Protein AF-A0A183V979-F1 (afdb_monomer)

pLDDT: mean 92.9, std 9.12, range [37.41, 98.44]

Organism: Toxocara canis (NCBI:txid6265)

Secondary structure (DSSP, 8-state):
-HHHHHTT-HHHHHHHHHTT--TT---TTS--TTTS--S-SHHHHHHHHT--SPPPPPP-SB-TTT-PBP-SSS--EE-TTT--EE-SGGG-EEEEEGGGTEEEEEEE-HHHHHHHHHTT--

Mean predicted aligned error: 3.47 Å

Solvent-accessible surface area (backbone atoms only — not comparable to full-atom values): 7262 Å² total; per-residue (Å²): 98,56,70,34,54,76,69,68,35,59,67,62,34,51,53,42,42,76,73,67,51,49,69,53,52,56,52,101,84,70,49,24,65,84,74,54,91,61,100,62,66,63,66,56,49,53,54,62,66,68,56,66,55,70,44,66,70,46,84,81,62,43,20,74,80,80,62,51,67,56,47,98,85,45,55,87,40,57,18,60,68,54,7,33,29,27,37,63,86,58,30,76,49,64,45,55,41,67,76,60,72,32,78,61,67,39,44,24,28,61,73,53,47,55,50,60,68,66,64,78,76,124

InterPro domains:
  IPR000306 FYVE zinc finger [PF01363] (60-116)
  IPR000306 FYVE zinc finger [SM00064] (52-118)
  IPR011011 Zinc finger, FYVE/PHD-type [SSF57903] (57-117)
  IPR013083 Zinc finger, RING/FYVE/PHD-type [G3DSA:3.30.40.10] (52-119)
  IPR017073 Hepatocyte growth factor-regulated tyrosine kinase substrate/VPS27 [PTHR46275] (52-114)
  IPR017455 Zinc finger, FYVE-related [PS50178] (57-117)

Sequence (122 aa):
LLLAYMHGNAELCKALLRCGVCLATTNNYGVSVFNYETPTKQLLFSLLDSLESEPKWAEGDVCSECGAKFTLTMRKHHCRHCGRLVCARCSEQTMPILKYDLQKAVRVCQICSDVLTMGHGR

Nearest PDB structures (foldseek):
  3zyq-assembly1_A  TM=9.845E-01  e=9.931E-08  Homo sapiens
  1vfy-assembly1_A  TM=9.666E-01  e=4.394E-06  Saccharomyces cerevisiae
  1dvp-assembly1_A-2  TM=5.947E-01  e=5.224E-08  Drosophila melanogaster
  1z2q-assembly1_A  TM=8.616E-01  e=8.353E-06  Leishmania major
  1joc-assembly1_B  TM=7.672E-01  e=1.805E-05  Homo sapiens

Radius of gyration: 13.93 Å; Cα contacts (8 Å, |Δi|>4): 189; chains: 1; bounding box: 29×38×34 Å

Foldseek 3Di:
DQVCVVVVNLVVLLVVVVVQDAQQDADPVLDGSVPDDDPDCVSVLVSLLSDQAFHAADDDQAASPPRHGADPPFDWDAARSRNGIHTCVQWVFWDADVSHVRHGTDTHGPSSVVSRVVPVPD

Structure (mmCIF, N/CA/C/O backbone):
data_AF-A0A183V979-F1
#
_entry.id   AF-A0A183V979-F1
#
loop_
_atom_site.group_PDB
_atom_site.id
_atom_site.type_symbol
_atom_site.label_atom_id
_atom_site.label_alt_id
_atom_site.label_comp_id
_atom_site.label_asym_id
_atom_site.label_entity_id
_atom_site.label_seq_id
_atom_site.pdbx_PDB_ins_code
_atom_site.Cartn_x
_atom_site.Cartn_y
_atom_site.Cartn_z
_atom_site.occupancy
_atom_site.B_iso_or_equiv
_atom_site.auth_seq_id
_atom_site.auth_comp_id
_atom_site.auth_asym_id
_atom_site.auth_atom_id
_atom_site.pdbx_PDB_model_num
ATOM 1 N N . LEU A 1 1 ? 0.522 -2.810 -14.049 1.00 93.50 1 LEU A N 1
ATOM 2 C CA . LEU A 1 1 ? 1.246 -1.927 -13.104 1.00 93.50 1 LEU A CA 1
ATOM 3 C C . LEU A 1 1 ? 2.643 -2.454 -12.799 1.00 93.50 1 LEU A C 1
ATOM 5 O O . LEU A 1 1 ? 3.590 -1.787 -13.181 1.00 93.50 1 LEU A O 1
ATOM 9 N N . LEU A 1 2 ? 2.781 -3.641 -12.189 1.00 95.44 2 LEU A N 1
ATOM 10 C CA . LEU A 1 2 ? 4.087 -4.193 -11.794 1.00 95.44 2 LEU A CA 1
ATOM 11 C C . LEU A 1 2 ? 5.123 -4.180 -12.932 1.00 95.44 2 LEU A C 1
ATOM 13 O O . LEU A 1 2 ? 6.202 -3.643 -12.743 1.00 95.44 2 LEU A O 1
ATOM 17 N N . LEU A 1 3 ? 4.773 -4.644 -14.138 1.00 95.38 3 LEU A N 1
ATOM 18 C CA . LEU A 1 3 ? 5.691 -4.608 -15.289 1.00 95.38 3 LEU A CA 1
ATOM 19 C C . LEU A 1 3 ? 6.191 -3.194 -15.625 1.00 95.38 3 LEU A C 1
ATOM 21 O O . LEU A 1 3 ? 7.377 -3.012 -15.873 1.00 95.38 3 LEU A O 1
ATOM 25 N N . ALA A 1 4 ? 5.315 -2.186 -15.602 1.00 96.31 4 ALA A N 1
ATOM 26 C CA . ALA A 1 4 ? 5.710 -0.798 -15.846 1.00 96.31 4 ALA A CA 1
ATOM 27 C C . ALA A 1 4 ? 6.656 -0.284 -14.748 1.00 96.31 4 ALA A C 1
ATOM 29 O O . ALA A 1 4 ? 7.640 0.387 -15.046 1.00 96.31 4 ALA A O 1
ATOM 30 N N . TYR A 1 5 ? 6.387 -0.659 -13.495 1.00 96.88 5 TYR A N 1
ATOM 31 C CA . TYR A 1 5 ? 7.214 -0.311 -12.342 1.00 96.88 5 TYR A CA 1
ATOM 32 C C . TYR A 1 5 ? 8.612 -0.937 -12.428 1.00 96.88 5 TYR A C 1
ATOM 34 O O . TYR A 1 5 ? 9.603 -0.246 -12.218 1.00 96.88 5 TYR A O 1
ATOM 42 N N . MET A 1 6 ? 8.700 -2.214 -12.817 1.00 95.12 6 MET A N 1
ATOM 43 C CA . MET A 1 6 ? 9.968 -2.935 -12.999 1.00 95.12 6 MET A CA 1
ATOM 44 C C . MET A 1 6 ? 10.883 -2.270 -14.036 1.00 95.12 6 MET A C 1
ATOM 46 O O . MET A 1 6 ? 12.099 -2.319 -13.899 1.00 95.12 6 MET A O 1
ATOM 50 N N . HIS A 1 7 ? 10.299 -1.625 -15.049 1.00 95.38 7 HIS A N 1
ATOM 51 C CA . HIS A 1 7 ? 11.033 -0.895 -16.087 1.00 95.38 7 HIS A CA 1
ATOM 52 C C . HIS A 1 7 ? 11.243 0.589 -15.747 1.00 95.38 7 HIS A C 1
ATOM 54 O O . HIS A 1 7 ? 11.661 1.360 -16.607 1.00 95.38 7 HIS A O 1
ATOM 60 N N . GLY A 1 8 ? 10.905 1.028 -14.529 1.00 94.88 8 GLY A N 1
ATOM 61 C CA . GLY A 1 8 ? 11.032 2.428 -14.121 1.00 94.88 8 GLY A CA 1
ATOM 62 C C . GLY A 1 8 ? 10.103 3.391 -14.871 1.00 94.88 8 GLY A C 1
ATOM 63 O O . GLY A 1 8 ? 10.306 4.603 -14.824 1.00 94.88 8 GLY A O 1
ATOM 64 N N . ASN A 1 9 ? 9.083 2.887 -15.573 1.00 95.88 9 ASN A N 1
ATOM 65 C CA . ASN A 1 9 ? 8.208 3.702 -16.409 1.00 95.88 9 ASN A CA 1
ATOM 66 C C . ASN A 1 9 ? 7.138 4.398 -15.553 1.00 95.88 9 ASN A C 1
ATOM 68 O O . ASN A 1 9 ? 6.009 3.916 -15.405 1.00 95.88 9 ASN A O 1
ATOM 72 N N . ALA A 1 10 ? 7.522 5.530 -14.961 1.00 95.38 10 ALA A N 1
ATOM 73 C CA . ALA A 1 10 ? 6.680 6.307 -14.058 1.00 95.38 10 ALA A CA 1
ATOM 74 C C . ALA A 1 10 ? 5.389 6.796 -14.723 1.00 95.38 10 ALA A C 1
ATOM 76 O O . ALA A 1 10 ? 4.322 6.713 -14.118 1.00 95.38 10 ALA A O 1
ATOM 77 N N . GLU A 1 11 ? 5.468 7.255 -15.970 1.00 96.00 11 GLU A N 1
ATOM 78 C CA . GLU A 1 11 ? 4.314 7.804 -16.684 1.00 96.00 11 GLU A CA 1
ATOM 79 C C . GLU A 1 11 ? 3.274 6.729 -16.993 1.00 96.00 11 GLU A C 1
ATOM 81 O O . GLU A 1 11 ? 2.086 6.928 -16.734 1.00 96.00 11 GLU A O 1
ATOM 86 N N . LEU A 1 12 ? 3.709 5.540 -17.424 1.00 96.75 12 LEU A N 1
ATOM 87 C CA . LEU A 1 12 ? 2.799 4.411 -17.600 1.00 96.75 12 LEU A CA 1
ATOM 88 C C . LEU A 1 12 ? 2.208 3.950 -16.263 1.00 96.75 12 LEU A C 1
ATOM 90 O O . LEU A 1 12 ? 1.023 3.631 -16.198 1.00 96.75 12 LEU A O 1
ATOM 94 N N . CYS A 1 13 ? 2.996 3.939 -15.183 1.00 96.56 13 CYS A N 1
ATOM 95 C CA . CYS A 1 13 ? 2.469 3.628 -13.855 1.00 96.56 13 CYS A CA 1
ATOM 96 C C . CYS A 1 13 ? 1.354 4.604 -13.460 1.00 96.56 13 CYS A C 1
ATOM 98 O O . CYS A 1 13 ? 0.254 4.157 -13.148 1.00 96.56 13 CYS A O 1
ATOM 100 N N . LYS A 1 14 ? 1.596 5.918 -13.540 1.00 94.38 14 LYS A N 1
ATOM 101 C CA . LYS A 1 14 ? 0.601 6.957 -13.226 1.00 94.38 14 LYS A CA 1
ATOM 102 C C . LYS A 1 14 ? -0.645 6.849 -14.105 1.00 94.38 14 LYS A C 1
ATOM 104 O O . LYS A 1 14 ? -1.756 6.939 -13.590 1.00 94.38 14 LYS A O 1
ATOM 109 N N . ALA A 1 15 ? -0.481 6.615 -15.408 1.00 94.94 15 ALA A N 1
ATOM 110 C CA . ALA A 1 15 ? -1.604 6.422 -16.324 1.00 94.94 15 ALA A CA 1
ATOM 111 C C . ALA A 1 15 ? -2.488 5.239 -15.895 1.00 94.94 15 ALA A C 1
ATOM 113 O O . ALA A 1 15 ? -3.705 5.373 -15.818 1.00 94.94 15 ALA A O 1
ATOM 114 N N . LEU A 1 16 ? -1.880 4.109 -15.520 1.00 94.00 16 LEU A N 1
ATOM 115 C CA . LEU A 1 16 ? -2.613 2.949 -15.009 1.00 94.00 16 LEU A CA 1
ATOM 116 C C . LEU A 1 16 ? -3.353 3.257 -13.698 1.00 94.00 16 LEU A C 1
ATOM 118 O O . LEU A 1 16 ? -4.490 2.818 -13.531 1.00 94.00 16 LEU A O 1
ATOM 122 N N . LEU A 1 17 ? -2.741 4.018 -12.784 1.00 91.31 17 LEU A N 1
ATOM 123 C CA . LEU A 1 17 ? -3.392 4.432 -11.535 1.00 91.31 17 LEU A CA 1
ATOM 124 C C . LEU A 1 17 ? -4.618 5.316 -11.800 1.00 91.31 17 LEU A C 1
ATOM 126 O O . LEU A 1 17 ? -5.666 5.091 -11.200 1.00 91.31 17 LEU A O 1
ATOM 130 N N . ARG A 1 18 ? -4.529 6.251 -12.756 1.00 89.81 18 ARG A N 1
ATOM 131 C CA . ARG A 1 18 ? -5.667 7.083 -13.196 1.00 89.81 18 ARG A CA 1
ATOM 132 C C . ARG A 1 18 ? -6.798 6.261 -13.818 1.00 89.81 18 ARG A C 1
ATOM 134 O O . ARG A 1 18 ? -7.958 6.628 -13.688 1.00 89.81 18 ARG A O 1
ATOM 141 N N . CYS A 1 19 ? -6.485 5.119 -14.431 1.00 90.38 19 CYS A N 1
ATOM 142 C CA . CYS A 1 19 ? -7.482 4.151 -14.901 1.00 90.38 19 CYS A CA 1
ATOM 143 C C . CYS A 1 19 ? -8.076 3.276 -13.776 1.00 90.38 19 CYS A C 1
ATOM 145 O O . CYS A 1 19 ? -8.831 2.346 -14.058 1.00 90.38 19 CYS A O 1
ATOM 147 N N . GLY A 1 20 ? -7.738 3.534 -12.509 1.00 85.94 20 GLY A N 1
ATOM 148 C CA . GLY A 1 20 ? -8.273 2.817 -11.351 1.00 85.94 20 GLY A CA 1
ATOM 149 C C . GLY A 1 20 ? -7.528 1.528 -10.995 1.00 85.94 20 GLY A C 1
ATOM 150 O O . GLY A 1 20 ? -8.039 0.731 -10.203 1.00 85.94 20 GLY A O 1
ATOM 151 N N . VAL A 1 21 ? -6.332 1.296 -11.551 1.00 88.94 21 VAL A N 1
ATOM 152 C CA . VAL A 1 21 ? -5.478 0.183 -11.113 1.00 88.94 21 VAL A CA 1
ATOM 153 C C . VAL A 1 21 ? -4.987 0.456 -9.693 1.00 88.94 21 VAL A C 1
ATOM 155 O O . VAL A 1 21 ? -4.415 1.503 -9.410 1.00 88.94 21 VAL A O 1
ATOM 158 N N . CYS A 1 22 ? -5.176 -0.506 -8.792 1.00 85.50 22 CYS A N 1
ATOM 159 C CA . CYS A 1 22 ? -4.743 -0.365 -7.406 1.00 85.50 22 CYS A CA 1
ATOM 160 C C . CYS A 1 22 ? -3.239 -0.653 -7.261 1.00 85.50 22 CYS A C 1
ATOM 162 O O . CYS A 1 22 ? -2.751 -1.676 -7.754 1.00 85.50 22 CYS A O 1
ATOM 164 N N . LEU A 1 23 ? -2.512 0.200 -6.524 1.00 90.00 23 LEU A N 1
ATOM 165 C CA . LEU A 1 23 ? -1.102 -0.028 -6.170 1.00 90.00 23 LEU A CA 1
ATOM 166 C C . LEU A 1 23 ? -0.894 -1.340 -5.404 1.00 90.00 23 LEU A C 1
ATOM 168 O O . LEU A 1 23 ? 0.151 -1.969 -5.536 1.00 90.00 23 LEU A O 1
ATOM 172 N N . ALA A 1 24 ? -1.885 -1.757 -4.615 1.00 85.69 24 ALA A N 1
ATOM 173 C CA . ALA A 1 24 ? -1.831 -2.967 -3.803 1.00 85.69 24 ALA A CA 1
ATOM 174 C C . ALA A 1 24 ? -1.979 -4.273 -4.609 1.00 85.69 24 ALA A C 1
ATOM 176 O O . ALA A 1 24 ? -1.942 -5.350 -4.020 1.00 85.69 24 ALA A O 1
ATOM 177 N N . THR A 1 25 ? -2.152 -4.200 -5.934 1.00 87.88 25 THR A N 1
ATOM 178 C CA . THR A 1 25 ? -2.316 -5.387 -6.784 1.00 87.88 25 THR A CA 1
ATOM 179 C C . THR A 1 25 ? -1.043 -6.232 -6.791 1.00 87.88 25 THR A C 1
ATOM 181 O O . THR A 1 25 ? 0.048 -5.731 -7.080 1.00 87.88 25 THR A O 1
ATOM 184 N N . THR A 1 26 ? -1.196 -7.528 -6.531 1.00 91.38 26 THR A N 1
ATOM 185 C CA . THR A 1 26 ? -0.134 -8.533 -6.626 1.00 91.38 26 THR A CA 1
ATOM 186 C C . THR A 1 26 ? -0.298 -9.391 -7.878 1.00 91.38 26 THR A C 1
ATOM 188 O O . THR A 1 26 ? -1.394 -9.532 -8.421 1.00 91.38 26 THR A O 1
ATOM 191 N N . ASN A 1 27 ? 0.800 -9.973 -8.356 1.00 91.62 27 ASN A N 1
ATOM 192 C CA . ASN A 1 27 ? 0.743 -11.075 -9.317 1.00 91.62 27 ASN A CA 1
ATOM 193 C C . ASN A 1 27 ? 0.473 -12.421 -8.605 1.00 91.62 27 ASN A C 1
ATOM 195 O O . ASN A 1 27 ? 0.381 -12.485 -7.378 1.00 91.62 27 ASN A O 1
ATOM 199 N N . ASN A 1 28 ? 0.423 -13.514 -9.372 1.00 90.56 28 ASN A N 1
ATOM 200 C CA . ASN A 1 28 ? 0.190 -14.872 -8.853 1.00 90.56 28 ASN A CA 1
ATOM 201 C C . ASN A 1 28 ? 1.291 -15.389 -7.905 1.00 90.56 28 ASN A C 1
ATOM 203 O O . ASN A 1 28 ? 1.109 -16.417 -7.263 1.00 90.56 28 ASN A O 1
ATOM 207 N N . TYR A 1 29 ? 2.418 -14.683 -7.808 1.00 90.94 29 TYR A N 1
ATOM 208 C CA . TYR A 1 29 ? 3.532 -14.992 -6.912 1.00 90.94 29 TYR A CA 1
ATOM 209 C C . TYR A 1 29 ? 3.551 -14.089 -5.668 1.00 90.94 29 TYR A C 1
ATOM 211 O O . TYR A 1 29 ? 4.502 -14.133 -4.895 1.00 90.94 29 TYR A O 1
ATOM 219 N N . GLY A 1 30 ? 2.539 -13.233 -5.475 1.00 89.44 30 GLY A N 1
ATOM 220 C CA . GLY A 1 30 ? 2.482 -12.300 -4.346 1.00 89.44 30 GLY A CA 1
ATOM 221 C C . GLY A 1 30 ? 3.396 -11.076 -4.486 1.00 89.44 30 GLY A C 1
ATOM 222 O O . GLY A 1 30 ? 3.598 -10.344 -3.516 1.00 89.44 30 GLY A O 1
ATOM 223 N N . VAL A 1 31 ? 3.943 -10.818 -5.677 1.00 93.19 31 VAL A N 1
ATOM 224 C CA . VAL A 1 31 ? 4.808 -9.659 -5.938 1.00 93.19 31 VAL A CA 1
ATOM 225 C C . VAL A 1 31 ? 3.958 -8.456 -6.338 1.00 93.19 31 VAL A C 1
ATOM 227 O O . VAL A 1 31 ? 3.080 -8.556 -7.195 1.00 93.19 31 VAL A O 1
ATOM 230 N N . SER A 1 32 ? 4.241 -7.310 -5.731 1.00 94.38 32 SER A N 1
ATOM 231 C CA . SER A 1 32 ? 3.646 -5.999 -5.988 1.00 94.38 32 SER A CA 1
ATOM 232 C C . SER A 1 32 ? 4.742 -4.938 -6.079 1.00 94.38 32 SER A C 1
ATOM 234 O O . SER A 1 32 ? 5.916 -5.197 -5.832 1.00 94.38 32 SER A O 1
ATOM 236 N N . VAL A 1 33 ? 4.356 -3.698 -6.369 1.00 95.69 33 VAL A N 1
ATOM 237 C CA . VAL A 1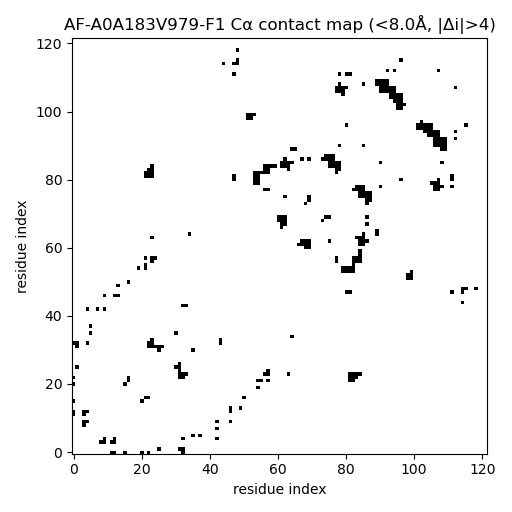 33 ? 5.292 -2.561 -6.372 1.00 95.69 33 VAL A CA 1
ATOM 238 C C . VAL A 1 33 ? 5.866 -2.229 -4.984 1.00 95.69 33 VAL A C 1
ATOM 240 O O . VAL A 1 33 ? 6.797 -1.438 -4.892 1.00 95.69 33 VAL A O 1
ATOM 243 N N . PHE A 1 34 ? 5.331 -2.819 -3.906 1.00 95.62 34 PHE A N 1
ATOM 244 C CA . PHE A 1 34 ? 5.802 -2.593 -2.534 1.00 95.62 34 PHE A CA 1
ATOM 245 C C . PHE A 1 34 ? 6.927 -3.537 -2.098 1.00 95.62 34 PHE A C 1
ATOM 247 O O . PHE A 1 34 ? 7.719 -3.156 -1.241 1.00 95.62 34 PHE A O 1
ATOM 254 N N . ASN A 1 35 ? 6.981 -4.753 -2.650 1.00 93.75 35 ASN A N 1
ATOM 255 C CA . ASN A 1 35 ? 7.973 -5.776 -2.293 1.00 93.75 35 ASN A CA 1
ATOM 256 C C . ASN A 1 35 ? 8.884 -6.173 -3.464 1.00 93.75 35 ASN A C 1
ATOM 258 O O . ASN A 1 35 ? 9.761 -7.011 -3.284 1.00 93.75 35 ASN A O 1
ATOM 262 N N . TYR A 1 36 ? 8.691 -5.589 -4.648 1.00 94.75 36 TYR A N 1
ATOM 263 C CA . TYR A 1 36 ? 9.634 -5.738 -5.747 1.00 94.75 36 TYR A CA 1
ATOM 264 C C . TYR A 1 36 ? 10.939 -5.001 -5.430 1.00 94.75 36 TYR A C 1
ATOM 266 O O . TYR A 1 36 ? 10.921 -3.814 -5.093 1.00 94.75 36 TYR A O 1
ATOM 274 N N . GLU A 1 37 ? 12.064 -5.703 -5.550 1.00 93.12 37 GLU A N 1
ATOM 275 C CA . GLU A 1 37 ? 13.387 -5.152 -5.272 1.00 93.12 37 GLU A CA 1
ATOM 276 C C . GLU A 1 37 ? 13.768 -4.090 -6.306 1.00 93.12 37 GLU A C 1
ATOM 278 O O . GLU A 1 37 ? 13.821 -4.337 -7.512 1.00 93.12 37 GLU A O 1
ATOM 283 N N . THR A 1 38 ? 14.056 -2.885 -5.821 1.00 91.06 38 THR A N 1
ATOM 284 C CA . THR A 1 38 ? 14.571 -1.775 -6.625 1.00 91.06 38 THR A CA 1
ATOM 285 C C . THR A 1 38 ? 15.766 -1.134 -5.923 1.00 91.06 38 THR A C 1
ATOM 287 O O . THR A 1 38 ? 15.818 -1.140 -4.691 1.00 91.06 38 THR A O 1
ATOM 290 N N . PRO A 1 39 ? 16.707 -0.512 -6.663 1.00 91.31 39 PRO A N 1
ATOM 291 C CA . PRO A 1 39 ? 17.839 0.191 -6.052 1.00 91.31 39 PRO A CA 1
ATOM 292 C C . PRO A 1 39 ? 17.413 1.309 -5.089 1.00 91.31 39 PRO A C 1
ATOM 294 O O . PRO A 1 39 ? 18.116 1.609 -4.129 1.00 91.31 39 PRO A O 1
ATOM 297 N N . THR A 1 40 ? 16.259 1.941 -5.343 1.00 92.12 40 THR A N 1
ATOM 298 C CA . THR A 1 40 ? 15.682 2.988 -4.488 1.00 92.12 40 THR A CA 1
ATOM 299 C C . THR A 1 40 ? 14.154 2.882 -4.431 1.00 92.12 40 THR A C 1
ATOM 301 O O . THR A 1 40 ? 13.525 2.340 -5.342 1.00 92.12 40 THR A O 1
ATOM 304 N N . LYS A 1 41 ? 13.533 3.459 -3.390 1.00 90.69 41 LYS A N 1
ATOM 305 C CA . LYS A 1 41 ? 12.063 3.577 -3.252 1.00 90.69 41 LYS A CA 1
ATOM 306 C C . LYS A 1 41 ? 11.477 4.845 -3.898 1.00 90.69 41 LYS A C 1
ATOM 308 O O . LYS A 1 41 ? 10.297 5.133 -3.711 1.00 90.69 41 LYS A O 1
ATOM 313 N N . GLN A 1 42 ? 12.271 5.606 -4.657 1.00 93.00 42 GLN A N 1
ATOM 314 C CA . GLN A 1 42 ? 11.862 6.915 -5.190 1.00 93.00 42 GLN A CA 1
ATOM 315 C C . GLN A 1 42 ? 10.629 6.822 -6.096 1.00 93.00 42 GLN A C 1
ATOM 317 O O . GLN A 1 42 ? 9.702 7.617 -5.952 1.00 93.00 42 GLN A O 1
ATOM 322 N N . LEU A 1 43 ? 10.582 5.823 -6.986 1.00 95.19 43 LEU A N 1
ATOM 323 C CA . LEU A 1 43 ? 9.431 5.630 -7.865 1.00 95.19 43 LEU A CA 1
ATOM 324 C C . LEU A 1 43 ? 8.170 5.283 -7.067 1.00 95.19 43 LEU A C 1
ATOM 326 O O . LEU A 1 43 ? 7.130 5.894 -7.286 1.00 95.19 43 LEU A O 1
ATOM 330 N N . LEU A 1 44 ? 8.257 4.356 -6.106 1.00 95.69 44 LEU A N 1
ATOM 331 C CA . LEU A 1 44 ? 7.122 4.008 -5.246 1.00 95.69 44 LEU A CA 1
ATOM 332 C C . LEU A 1 44 ? 6.578 5.237 -4.512 1.00 95.69 44 LEU A C 1
ATOM 334 O O . LEU A 1 44 ? 5.368 5.447 -4.482 1.00 95.69 44 LEU A O 1
ATOM 338 N N . PHE A 1 45 ? 7.465 6.061 -3.954 1.00 94.88 45 PHE A N 1
ATOM 339 C CA . PHE A 1 45 ? 7.071 7.257 -3.211 1.00 94.88 45 PHE A CA 1
ATOM 340 C C . PHE A 1 45 ? 6.414 8.281 -4.139 1.00 94.88 45 PHE A C 1
ATOM 342 O O . PHE A 1 45 ? 5.359 8.808 -3.802 1.00 94.88 45 PHE A O 1
ATOM 349 N N . SER A 1 46 ? 6.962 8.484 -5.342 1.00 94.38 46 SER A N 1
ATOM 350 C CA . SER A 1 46 ? 6.346 9.341 -6.362 1.00 94.38 46 SER A CA 1
ATOM 351 C C . SER A 1 46 ? 4.950 8.857 -6.769 1.00 94.38 46 SER A C 1
ATOM 353 O O . SER A 1 46 ? 4.044 9.672 -6.929 1.00 94.38 46 SER A O 1
ATOM 355 N N . LEU A 1 47 ? 4.744 7.543 -6.902 1.00 95.12 47 LEU A N 1
ATOM 356 C CA . LEU A 1 47 ? 3.432 6.985 -7.237 1.00 95.12 47 LEU A CA 1
ATOM 357 C C . LEU A 1 47 ? 2.419 7.171 -6.101 1.00 95.12 47 LEU A C 1
ATOM 359 O O . LEU A 1 47 ? 1.288 7.575 -6.359 1.00 95.12 47 LEU A O 1
ATOM 363 N N . LEU A 1 48 ? 2.824 6.923 -4.855 1.00 94.88 48 LEU A N 1
ATOM 364 C CA . LEU A 1 48 ? 1.999 7.138 -3.661 1.00 94.88 48 LEU A CA 1
ATOM 365 C C . LEU A 1 48 ? 1.607 8.615 -3.484 1.00 94.88 48 LEU A C 1
ATOM 367 O O . LEU A 1 48 ? 0.467 8.932 -3.121 1.00 94.88 48 LEU A O 1
ATOM 371 N N . ASP A 1 49 ? 2.533 9.524 -3.767 1.00 92.94 49 ASP A N 1
ATOM 372 C CA . ASP A 1 49 ? 2.277 10.961 -3.736 1.00 92.94 49 ASP A CA 1
ATOM 373 C C . ASP A 1 49 ? 1.300 11.389 -4.844 1.00 92.94 49 ASP A C 1
ATOM 375 O O . ASP A 1 49 ? 0.377 12.157 -4.586 1.00 92.94 49 ASP A O 1
ATOM 379 N N . SER A 1 50 ? 1.393 10.775 -6.029 1.00 91.69 50 SER A N 1
ATOM 380 C CA . SER A 1 50 ? 0.499 11.049 -7.166 1.00 91.69 50 SER A CA 1
ATOM 381 C C . SER A 1 50 ? -0.933 10.515 -7.032 1.00 91.69 50 SER A C 1
ATOM 383 O O . SER A 1 50 ? -1.749 10.740 -7.920 1.00 91.69 50 SER A O 1
ATOM 385 N N . LEU A 1 51 ? -1.258 9.781 -5.963 1.00 92.25 51 LEU A N 1
ATOM 386 C CA . LEU A 1 51 ? -2.632 9.343 -5.725 1.00 92.25 51 LEU A CA 1
ATOM 387 C C . LEU A 1 51 ? -3.519 10.529 -5.334 1.00 92.25 51 LEU A C 1
ATOM 389 O O . LEU A 1 51 ? -3.209 11.236 -4.374 1.00 92.25 51 LEU A O 1
ATOM 393 N N . GLU A 1 52 ? -4.633 10.701 -6.040 1.00 90.06 52 GLU A N 1
ATOM 394 C CA . GLU A 1 52 ? -5.556 11.839 -5.885 1.00 90.06 52 GLU A CA 1
ATOM 395 C C . GLU A 1 52 ? -6.853 11.472 -5.142 1.00 90.06 52 GLU A C 1
ATOM 397 O O . GLU A 1 52 ? -7.585 12.351 -4.706 1.00 90.06 52 GLU A O 1
ATOM 402 N N . SER A 1 53 ? -7.152 10.182 -4.974 1.00 91.94 53 SER A N 1
ATOM 403 C CA . SER A 1 53 ? -8.362 9.702 -4.293 1.00 91.94 53 SER A CA 1
ATOM 404 C C . SER A 1 53 ? -8.108 8.396 -3.544 1.00 91.94 53 SER A C 1
ATOM 406 O O . SER A 1 53 ? -7.106 7.714 -3.789 1.00 91.94 53 SER A O 1
ATOM 408 N N . GLU A 1 54 ? -9.013 8.047 -2.623 1.00 92.12 54 GLU A N 1
ATOM 409 C CA . GLU A 1 54 ? -8.922 6.788 -1.884 1.00 92.12 54 GLU A CA 1
ATOM 410 C C . GLU A 1 54 ? -8.955 5.592 -2.858 1.00 92.12 54 GLU A C 1
ATOM 412 O O . GLU A 1 54 ? -9.915 5.429 -3.619 1.00 92.12 54 GLU A O 1
ATOM 417 N N . PRO A 1 55 ? -7.913 4.741 -2.868 1.00 90.88 55 PRO A N 1
ATOM 418 C CA . PRO A 1 55 ? -7.859 3.604 -3.770 1.00 90.88 55 PRO A CA 1
ATOM 419 C C . PRO A 1 55 ? -8.791 2.486 -3.304 1.00 90.88 55 PRO A C 1
ATOM 421 O O . PRO A 1 55 ? -9.096 2.339 -2.119 1.00 90.88 55 PRO A O 1
ATOM 424 N N . LYS A 1 56 ? -9.160 1.606 -4.240 1.00 90.69 56 LYS A N 1
ATOM 425 C CA . LYS A 1 56 ? -9.864 0.364 -3.904 1.00 90.69 56 LYS A CA 1
ATOM 426 C C . LYS A 1 56 ? -9.058 -0.457 -2.901 1.00 90.69 56 LYS A C 1
ATOM 428 O O . LYS A 1 56 ? -7.856 -0.671 -3.076 1.00 90.69 56 LYS A O 1
ATOM 433 N N . TRP A 1 57 ? -9.746 -0.946 -1.880 1.00 93.75 57 TRP A N 1
ATOM 434 C CA . TRP A 1 57 ? -9.162 -1.810 -0.869 1.00 93.75 57 TRP A CA 1
ATOM 435 C C . TRP A 1 57 ? -8.835 -3.183 -1.454 1.00 93.75 57 TRP A C 1
ATOM 437 O O . TRP A 1 57 ? -9.627 -3.773 -2.188 1.00 93.75 57 TRP A O 1
ATOM 447 N N . ALA A 1 58 ? -7.635 -3.667 -1.150 1.00 92.50 58 ALA A N 1
ATOM 448 C CA . ALA A 1 58 ? -7.203 -4.994 -1.543 1.00 92.50 58 ALA A CA 1
ATOM 449 C C . ALA A 1 58 ? -7.869 -6.058 -0.669 1.00 92.50 58 ALA A C 1
ATOM 451 O O . ALA A 1 58 ? -7.968 -5.910 0.549 1.00 92.50 58 ALA A O 1
ATOM 452 N N . GLU A 1 59 ? -8.247 -7.168 -1.287 1.00 91.81 59 GLU A N 1
ATOM 453 C CA . GLU A 1 59 ? -8.726 -8.356 -0.591 1.0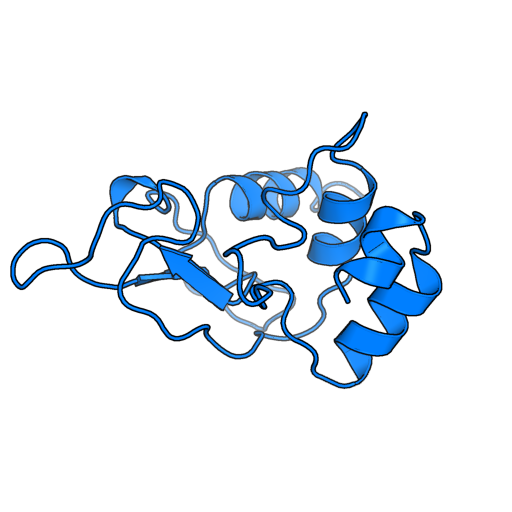0 91.81 59 GLU A CA 1
ATOM 454 C C . GLU A 1 59 ? -7.615 -9.407 -0.491 1.00 91.81 59 GLU A C 1
ATOM 456 O O . GLU A 1 59 ? -6.652 -9.399 -1.257 1.00 91.81 59 GLU A O 1
ATOM 461 N N . GLY A 1 60 ? -7.739 -10.314 0.475 1.00 92.94 60 GLY A N 1
ATOM 462 C CA . GLY A 1 60 ? -6.755 -11.370 0.712 1.00 92.94 60 GLY A CA 1
ATOM 463 C C . GLY A 1 60 ? -6.866 -11.980 2.104 1.00 92.94 60 GLY A C 1
ATOM 464 O O . GLY A 1 60 ? -7.718 -11.589 2.905 1.00 92.94 60 GLY A O 1
ATOM 465 N N . ASP A 1 61 ? -6.011 -12.950 2.408 1.00 95.50 61 ASP A N 1
ATOM 466 C CA . ASP A 1 61 ? -5.947 -13.644 3.699 1.00 95.50 61 ASP A CA 1
ATOM 467 C C . ASP A 1 61 ? -4.602 -13.462 4.419 1.00 95.50 61 ASP A C 1
ATOM 469 O O . ASP A 1 61 ? -4.441 -13.951 5.536 1.00 95.50 61 ASP A O 1
ATOM 473 N N . VAL A 1 62 ? -3.682 -12.684 3.842 1.00 95.56 62 VAL A N 1
ATOM 474 C CA . VAL A 1 62 ? -2.366 -12.359 4.406 1.00 95.56 62 VAL A CA 1
ATOM 475 C C . VAL A 1 62 ? -2.107 -10.854 4.424 1.00 95.56 62 VAL A C 1
ATOM 477 O O . VAL A 1 62 ? -2.583 -10.109 3.566 1.00 95.56 62 VAL A O 1
ATOM 480 N N . CYS A 1 63 ? -1.333 -10.393 5.404 1.00 96.81 63 CYS A N 1
ATOM 481 C CA . CYS A 1 63 ? -0.848 -9.019 5.468 1.00 96.81 63 CYS A CA 1
ATOM 482 C C . CYS A 1 63 ? 0.087 -8.728 4.284 1.00 96.81 63 CYS A C 1
ATOM 484 O O . CYS A 1 63 ? 1.115 -9.382 4.134 1.00 96.81 63 CYS A O 1
ATOM 486 N N . SER A 1 64 ? -0.214 -7.697 3.494 1.00 95.69 64 SER A N 1
ATOM 487 C CA . SER A 1 64 ? 0.573 -7.277 2.326 1.00 95.69 64 SER A CA 1
ATOM 488 C C . SER A 1 64 ? 1.962 -6.712 2.660 1.00 95.69 64 SER A C 1
ATOM 490 O O . SER A 1 64 ? 2.703 -6.372 1.743 1.00 95.69 64 SER A O 1
ATOM 492 N N . GLU A 1 65 ? 2.295 -6.535 3.941 1.00 95.38 65 GLU A N 1
ATOM 493 C CA . GLU A 1 65 ? 3.613 -6.066 4.391 1.00 95.38 65 GLU A CA 1
ATOM 494 C C . GLU A 1 65 ? 4.445 -7.216 4.968 1.00 95.38 65 GLU A C 1
ATOM 496 O O . GLU A 1 65 ? 5.544 -7.474 4.497 1.00 95.38 65 GLU A O 1
ATOM 501 N N . CYS A 1 66 ? 3.923 -7.935 5.968 1.00 96.06 66 CYS A N 1
ATOM 502 C CA . CYS A 1 66 ? 4.685 -8.972 6.672 1.00 96.06 66 CYS A CA 1
ATOM 503 C C . CYS A 1 66 ? 4.347 -10.413 6.262 1.00 96.06 66 CYS A C 1
ATOM 505 O O . CYS A 1 66 ? 4.916 -11.346 6.820 1.00 96.06 66 CYS A O 1
ATOM 507 N N . GLY A 1 67 ? 3.380 -10.623 5.365 1.00 95.00 67 GLY A N 1
ATOM 508 C CA . GLY A 1 67 ? 2.949 -11.955 4.924 1.00 95.00 67 GLY A CA 1
ATOM 509 C C . GLY A 1 67 ? 2.189 -12.779 5.971 1.00 95.00 67 GLY A C 1
ATOM 510 O O . GLY A 1 67 ? 1.767 -13.894 5.679 1.00 95.00 67 GLY A O 1
ATOM 511 N N . ALA A 1 68 ? 1.979 -12.257 7.186 1.00 96.81 68 ALA A N 1
ATOM 512 C CA . ALA A 1 68 ? 1.267 -12.978 8.239 1.00 96.81 68 ALA A CA 1
ATOM 513 C C . ALA A 1 68 ? -0.189 -13.258 7.837 1.00 96.81 68 ALA A C 1
ATOM 515 O O . ALA A 1 68 ? -0.907 -12.344 7.422 1.00 96.81 68 ALA A O 1
ATOM 516 N N . LYS A 1 69 ? -0.630 -14.509 8.004 1.00 97.69 69 LYS A N 1
ATOM 517 C CA . LYS A 1 69 ? -2.010 -14.921 7.738 1.00 97.69 69 LYS A CA 1
ATOM 518 C C . LYS A 1 69 ? -2.961 -14.330 8.776 1.00 97.69 69 LYS A C 1
ATOM 520 O O . LYS A 1 69 ? -2.726 -14.443 9.979 1.00 97.69 69 LYS A O 1
ATOM 525 N N . PHE A 1 70 ? -4.046 -13.726 8.309 1.00 98.19 70 PHE A N 1
ATOM 526 C CA . PHE A 1 70 ? -5.117 -13.251 9.173 1.00 98.19 70 PHE A CA 1
ATOM 527 C C . PHE A 1 70 ? -5.880 -14.426 9.784 1.00 98.19 70 PHE A C 1
ATOM 529 O O . PHE A 1 70 ? -6.073 -15.473 9.166 1.00 98.19 70 PHE A O 1
ATOM 536 N N . THR A 1 71 ? -6.338 -14.233 11.014 1.00 97.00 71 THR A N 1
ATOM 537 C CA . THR A 1 71 ? -7.061 -15.234 11.802 1.00 97.00 71 THR A CA 1
ATOM 538 C C . THR A 1 71 ? -8.222 -14.559 12.531 1.00 97.00 71 THR A C 1
ATOM 540 O O . THR A 1 71 ? -8.409 -13.347 12.437 1.00 97.00 71 THR A O 1
ATOM 543 N N . LEU A 1 72 ? -9.009 -15.317 13.299 1.00 95.38 7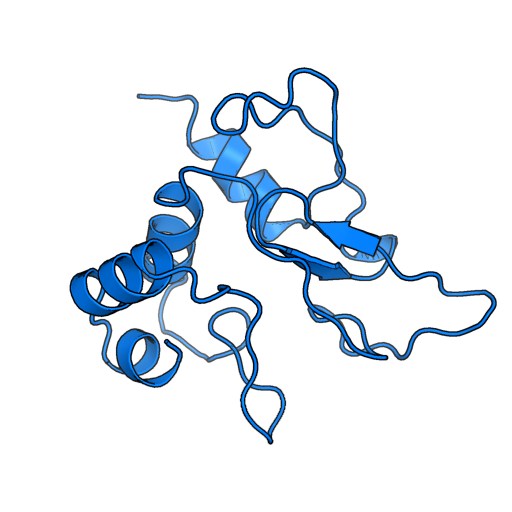2 LEU A N 1
ATOM 544 C CA . LEU A 1 72 ? -10.087 -14.743 14.115 1.00 95.38 72 LEU A CA 1
ATOM 545 C C . LEU A 1 72 ? -9.575 -13.707 15.134 1.00 95.38 72 LEU A C 1
ATOM 547 O O . LEU A 1 72 ? -10.288 -12.759 15.465 1.00 95.38 72 LEU A O 1
ATOM 551 N N . THR A 1 73 ? -8.335 -13.864 15.607 1.00 95.50 73 THR A N 1
ATOM 552 C CA . THR A 1 73 ? -7.686 -12.944 16.553 1.00 95.50 73 THR A CA 1
ATOM 553 C C . THR A 1 73 ? -6.798 -11.911 15.856 1.00 95.50 73 THR A C 1
ATOM 555 O O . THR A 1 73 ? -6.677 -10.790 16.347 1.00 95.50 73 THR A O 1
ATOM 558 N N . MET A 1 74 ? -6.226 -12.231 14.690 1.00 96.62 74 MET A N 1
ATOM 559 C CA . MET A 1 74 ? -5.478 -11.285 13.859 1.00 96.62 74 MET A CA 1
ATOM 560 C C . MET A 1 74 ? -6.382 -10.694 12.775 1.00 96.62 74 MET A C 1
ATOM 562 O O . MET A 1 74 ? -6.505 -11.240 11.679 1.00 96.62 74 MET A O 1
ATOM 566 N N . ARG A 1 75 ? -7.011 -9.559 13.091 1.00 96.69 75 ARG A N 1
ATOM 567 C CA . ARG A 1 75 ? -7.979 -8.896 12.210 1.00 96.69 75 ARG A CA 1
ATOM 568 C C . ARG A 1 75 ? -7.323 -8.209 11.008 1.00 96.69 75 ARG A C 1
ATOM 570 O O . ARG A 1 75 ? -6.194 -7.723 11.070 1.00 96.69 75 ARG A O 1
ATOM 577 N N . LYS A 1 76 ? -8.101 -8.143 9.930 1.00 98.19 76 LYS A N 1
ATOM 578 C CA . LYS A 1 76 ? -7.814 -7.409 8.696 1.00 98.19 76 LYS A CA 1
ATOM 579 C C . LYS A 1 76 ? -7.953 -5.902 8.908 1.00 98.19 76 LYS A C 1
ATOM 581 O O . LYS A 1 76 ? -8.928 -5.447 9.508 1.00 98.19 76 LYS A O 1
ATOM 586 N N . HIS A 1 77 ? -7.022 -5.128 8.361 1.00 98.06 77 HIS A N 1
ATOM 587 C CA . HIS A 1 77 ? -7.122 -3.675 8.270 1.00 98.06 77 HIS A CA 1
ATOM 588 C C . HIS A 1 77 ? -6.675 -3.190 6.895 1.00 98.06 77 HIS A C 1
ATOM 590 O O . HIS A 1 77 ?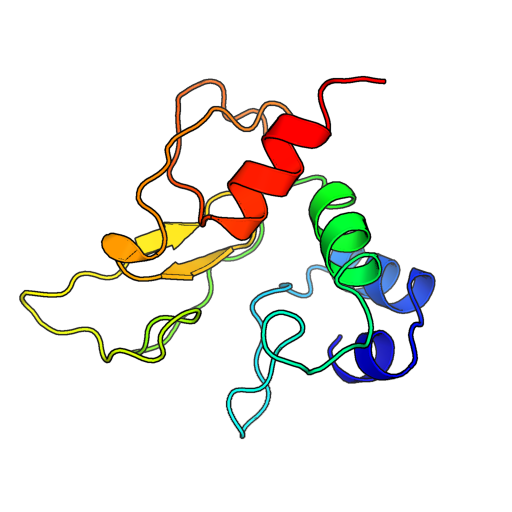 -5.871 -3.841 6.245 1.00 98.06 77 HIS A O 1
ATOM 596 N N . HIS A 1 78 ? -7.126 -2.010 6.482 1.00 97.69 78 HIS A N 1
ATOM 597 C CA . HIS A 1 78 ? -6.668 -1.382 5.245 1.00 97.69 78 HIS A CA 1
ATOM 598 C C . HIS A 1 78 ? -5.935 -0.076 5.523 1.00 97.69 78 HIS A C 1
ATOM 600 O O . HIS A 1 78 ? -6.337 0.700 6.396 1.00 97.69 78 HIS A O 1
ATOM 606 N N . CYS A 1 79 ? -4.866 0.176 4.774 1.00 97.81 79 CYS A N 1
ATOM 607 C CA . CYS A 1 79 ? -4.271 1.505 4.701 1.00 97.81 79 CYS A CA 1
ATOM 608 C C . CYS A 1 79 ? -5.178 2.401 3.849 1.00 97.81 79 CYS A C 1
ATOM 610 O O . CYS A 1 79 ? -5.359 2.119 2.667 1.00 97.81 79 CYS A O 1
ATOM 612 N N . ARG A 1 80 ? -5.709 3.489 4.418 1.00 97.31 80 ARG A N 1
ATOM 613 C CA . ARG A 1 80 ? -6.617 4.407 3.697 1.00 97.31 80 ARG A CA 1
ATOM 614 C C . ARG A 1 80 ? -5.916 5.202 2.597 1.00 97.31 80 ARG A C 1
ATOM 616 O O . ARG A 1 80 ? -6.566 5.730 1.710 1.00 97.31 80 ARG A O 1
ATOM 623 N N . HIS A 1 81 ? -4.583 5.265 2.624 1.00 96.31 81 HIS A N 1
ATOM 624 C CA . HIS A 1 81 ? -3.812 5.956 1.593 1.00 96.31 81 HIS A CA 1
ATOM 625 C C . HIS A 1 81 ? -3.588 5.111 0.333 1.00 96.31 81 HIS A C 1
ATOM 627 O O . HIS A 1 81 ? -3.815 5.597 -0.771 1.00 96.31 81 HIS A O 1
ATOM 633 N N . CYS A 1 82 ? -3.155 3.853 0.492 1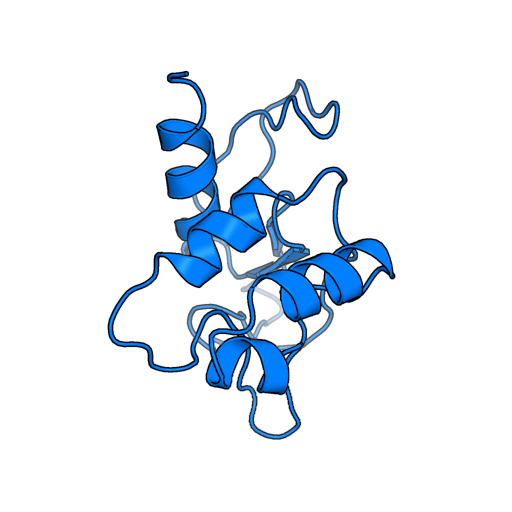.00 96.06 82 CYS A N 1
ATOM 634 C CA . CYS A 1 82 ? -2.752 2.985 -0.626 1.00 96.06 82 CYS A CA 1
ATOM 635 C C . CYS A 1 82 ? -3.636 1.748 -0.852 1.00 96.06 82 CYS A C 1
ATOM 637 O O . CYS A 1 82 ? -3.403 1.006 -1.803 1.00 96.06 82 CYS A O 1
ATOM 639 N N . GLY A 1 83 ? -4.612 1.486 0.021 1.00 95.06 83 GLY A N 1
ATOM 640 C CA . GLY A 1 83 ? -5.568 0.383 -0.117 1.00 95.06 83 GLY A CA 1
ATOM 641 C C . GLY A 1 83 ? -5.031 -1.002 0.260 1.00 95.06 83 GLY A C 1
ATOM 642 O O . GLY A 1 83 ? -5.794 -1.964 0.234 1.00 95.06 83 GLY A O 1
ATOM 643 N N . ARG A 1 84 ? -3.750 -1.142 0.639 1.00 96.44 84 ARG A N 1
ATOM 644 C CA . ARG A 1 84 ? -3.167 -2.434 1.056 1.00 96.44 84 ARG A CA 1
ATOM 645 C C . ARG 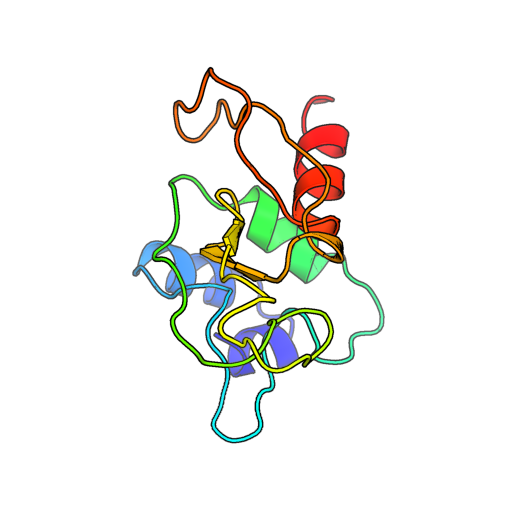A 1 84 ? -3.875 -3.025 2.277 1.00 96.44 84 ARG A C 1
ATOM 647 O O . ARG A 1 84 ? -4.178 -2.296 3.225 1.00 96.44 84 ARG A O 1
ATOM 654 N N . LEU A 1 85 ? -4.029 -4.349 2.272 1.00 96.81 85 LEU A N 1
ATOM 655 C CA . LEU A 1 85 ? -4.527 -5.144 3.390 1.00 96.81 85 LEU A CA 1
ATOM 656 C C . LEU A 1 85 ? -3.379 -5.440 4.370 1.00 96.81 85 LEU A C 1
ATOM 658 O O . LEU A 1 85 ? -2.395 -6.079 4.023 1.00 96.81 85 LEU A O 1
ATOM 662 N N . VAL A 1 86 ? -3.475 -4.973 5.605 1.00 97.94 86 VAL A N 1
ATOM 663 C CA . VAL A 1 86 ? -2.388 -4.954 6.591 1.00 97.94 86 VAL A CA 1
ATOM 664 C C . VAL A 1 86 ? -2.875 -5.374 7.976 1.00 97.94 86 VAL A C 1
ATOM 666 O O . VAL A 1 86 ? -4.052 -5.251 8.308 1.00 97.94 86 VAL A O 1
ATOM 669 N N . CYS A 1 87 ? -1.968 -5.892 8.803 1.00 98.44 87 CYS A N 1
ATOM 670 C CA . CYS A 1 87 ? -2.247 -6.158 10.213 1.00 98.44 87 CYS A CA 1
ATOM 671 C C . CYS A 1 87 ? -2.050 -4.895 11.067 1.00 98.44 87 CYS A C 1
ATOM 673 O O . CYS A 1 87 ? -1.524 -3.882 10.595 1.00 98.44 87 CYS A O 1
ATOM 675 N N . ALA A 1 88 ? -2.456 -4.962 12.338 1.00 98.00 88 ALA A N 1
ATOM 676 C CA . ALA A 1 88 ? -2.347 -3.835 13.264 1.00 98.00 88 ALA A CA 1
ATOM 677 C C . ALA A 1 88 ? -0.901 -3.323 13.392 1.00 98.00 88 ALA A C 1
ATOM 679 O O . ALA A 1 88 ? -0.685 -2.122 13.279 1.00 98.00 88 ALA A O 1
ATOM 680 N N . ARG A 1 89 ? 0.076 -4.237 13.511 1.00 97.81 89 ARG A N 1
ATOM 681 C CA . ARG A 1 89 ? 1.514 -3.923 13.622 1.00 97.81 89 ARG A CA 1
ATOM 682 C C . ARG A 1 89 ? 2.077 -3.205 12.391 1.00 97.81 89 ARG A C 1
ATOM 684 O O . ARG A 1 89 ? 2.921 -2.333 12.494 1.00 97.81 89 ARG A O 1
ATOM 691 N N . CYS A 1 90 ? 1.604 -3.554 11.197 1.00 98.00 90 CYS A N 1
ATOM 692 C CA . CYS A 1 90 ? 2.071 -2.926 9.953 1.00 98.00 90 CYS A CA 1
ATOM 693 C C . CYS A 1 90 ? 1.345 -1.605 9.637 1.00 98.00 90 CYS A C 1
ATOM 695 O O . CYS A 1 90 ? 1.518 -1.043 8.553 1.00 98.00 90 CYS A O 1
ATOM 697 N N . SER A 1 91 ? 0.482 -1.133 10.541 1.00 97.75 91 SER A N 1
ATOM 698 C CA . SER A 1 91 ? -0.352 0.053 10.342 1.00 97.75 91 SER A CA 1
ATOM 699 C C . SER A 1 91 ? -0.684 0.770 11.649 1.00 97.75 91 SER A C 1
ATOM 701 O O . SER A 1 91 ? -1.828 1.150 11.884 1.00 97.75 91 SER A O 1
ATOM 703 N N . GLU A 1 92 ? 0.302 0.915 12.529 1.00 97.38 92 GLU A N 1
ATOM 704 C CA . GLU A 1 92 ? 0.116 1.509 13.862 1.00 97.38 92 GLU A CA 1
ATOM 705 C C . GLU A 1 92 ? -0.231 3.004 13.807 1.00 97.38 92 GLU A C 1
ATOM 707 O O . GLU A 1 92 ? -0.854 3.533 14.725 1.00 97.38 92 GLU A O 1
ATOM 712 N N . GLN A 1 93 ? 0.114 3.676 12.709 1.00 97.25 93 GLN A N 1
ATOM 713 C CA . GLN A 1 93 ? -0.077 5.110 12.547 1.00 97.25 93 GLN A CA 1
ATOM 714 C C . GLN A 1 93 ? -1.489 5.468 12.067 1.00 97.25 93 GLN A C 1
ATOM 716 O O . GLN A 1 93 ? -2.095 4.802 11.217 1.00 97.25 93 GLN A O 1
ATOM 721 N N . THR A 1 94 ? -1.995 6.586 12.587 1.00 97.94 94 THR A N 1
ATOM 722 C CA . THR A 1 94 ? -3.224 7.228 12.118 1.00 97.94 94 THR A CA 1
ATOM 723 C C . THR A 1 94 ? -2.971 8.698 11.841 1.00 97.94 94 THR A C 1
ATOM 725 O O . THR A 1 94 ? -2.410 9.385 12.691 1.00 97.94 94 THR A O 1
ATOM 728 N N . MET A 1 95 ? -3.419 9.197 10.692 1.00 97.25 95 MET A N 1
ATOM 729 C CA . MET A 1 95 ? -3.257 10.602 10.312 1.00 97.25 95 MET A CA 1
ATOM 730 C C . MET A 1 95 ? -4.358 11.045 9.342 1.00 97.25 95 MET A C 1
ATOM 732 O O . MET A 1 95 ? -4.960 10.186 8.692 1.00 97.25 95 MET A O 1
ATOM 736 N N . PRO A 1 96 ? -4.679 12.348 9.263 1.00 97.06 96 PRO A N 1
ATOM 737 C CA . PRO A 1 96 ? -5.576 12.852 8.231 1.00 97.06 96 PRO A CA 1
ATOM 738 C C . PRO A 1 96 ? -4.951 12.681 6.840 1.00 97.06 96 PRO A C 1
ATOM 740 O O . PRO A 1 96 ? -3.731 12.738 6.681 1.00 97.06 96 PRO A O 1
ATOM 743 N N . ILE A 1 97 ? -5.791 12.492 5.822 1.00 96.75 97 ILE A N 1
ATOM 744 C CA . ILE A 1 97 ? -5.381 12.457 4.412 1.00 96.75 97 ILE A CA 1
ATOM 745 C C . ILE A 1 97 ? -6.174 13.539 3.686 1.00 96.75 97 ILE A C 1
ATOM 747 O O . ILE A 1 97 ? -7.210 13.276 3.077 1.00 96.75 97 ILE A O 1
ATOM 751 N N . LEU A 1 98 ? -5.685 14.778 3.776 1.00 93.81 98 LEU A N 1
ATOM 752 C CA . LEU A 1 98 ? -6.403 15.962 3.291 1.00 93.81 98 LEU A CA 1
ATOM 753 C C . LEU A 1 98 ? -6.696 15.897 1.790 1.00 93.81 98 LEU A C 1
ATOM 755 O O . LEU A 1 98 ? -7.785 16.265 1.364 1.00 93.81 98 LEU A O 1
ATOM 759 N N . LYS A 1 99 ? -5.770 15.344 0.995 1.00 92.94 99 LYS A N 1
ATOM 760 C CA . LYS A 1 99 ? -5.967 15.162 -0.450 1.00 92.94 99 LYS A CA 1
ATOM 761 C C . LYS A 1 99 ? -7.097 14.191 -0.817 1.00 92.94 99 LYS A C 1
ATOM 763 O O . LYS A 1 99 ? -7.529 14.196 -1.958 1.00 92.94 99 LYS A O 1
ATOM 768 N N . TYR A 1 100 ? -7.570 13.372 0.126 1.00 95.31 100 TYR A N 1
ATOM 769 C CA . TYR A 1 100 ? -8.736 12.49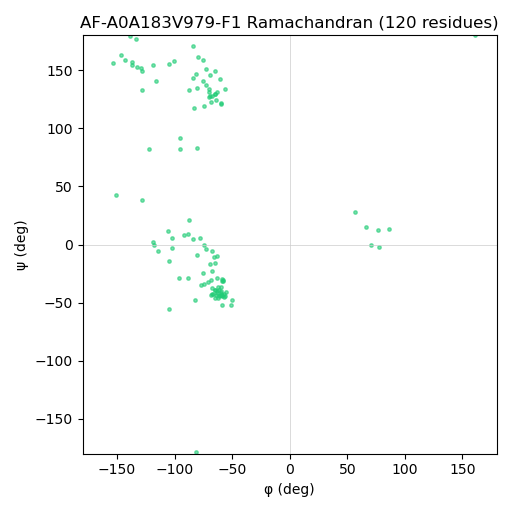2 -0.050 1.00 95.31 100 TYR A CA 1
ATOM 770 C C . TYR A 1 100 ? -9.971 13.011 0.702 1.00 95.31 100 TYR A C 1
ATOM 772 O O . TYR A 1 100 ? -10.923 12.263 0.897 1.00 95.31 100 TYR A O 1
ATOM 780 N N . ASP A 1 101 ? -9.933 14.254 1.189 1.00 95.31 101 ASP A N 1
ATOM 781 C CA . ASP A 1 101 ? -10.951 14.845 2.067 1.00 95.31 101 ASP A CA 1
ATOM 782 C C . ASP A 1 101 ? -11.203 14.051 3.371 1.00 95.31 101 ASP A C 1
ATOM 784 O O . ASP A 1 101 ? -12.269 14.080 3.985 1.00 95.31 101 ASP A O 1
ATOM 788 N N . LEU A 1 102 ? -10.180 13.335 3.851 1.00 96.25 102 LEU A N 1
ATOM 789 C CA . LEU A 1 102 ? -10.224 12.606 5.118 1.00 96.25 102 LEU A CA 1
ATOM 790 C C . LEU A 1 102 ? -9.623 13.467 6.233 1.00 96.25 102 LEU A C 1
ATOM 792 O O . LEU A 1 102 ? -8.457 13.323 6.599 1.00 96.25 102 LEU A O 1
ATOM 796 N N . GLN A 1 103 ? -10.444 14.369 6.776 1.00 95.88 103 GLN A N 1
ATOM 797 C CA . GLN A 1 103 ? -10.056 15.315 7.837 1.00 95.88 103 GLN A CA 1
ATOM 798 C C . GLN A 1 103 ? -9.780 14.637 9.190 1.00 95.88 103 GLN A C 1
ATOM 800 O O . GLN A 1 103 ? -8.976 15.110 9.991 1.00 95.88 103 GLN A O 1
ATOM 805 N N . LYS A 1 104 ? -10.463 13.522 9.476 1.00 97.31 104 LYS A N 1
ATOM 806 C CA . LYS A 1 104 ? -10.231 12.737 10.697 1.00 97.31 104 LYS A CA 1
ATOM 807 C C . LYS A 1 104 ? -9.030 11.819 10.502 1.00 97.31 104 LYS A C 1
ATOM 809 O O . LYS A 1 104 ? -8.823 11.293 9.413 1.00 97.31 104 LYS A O 1
ATOM 814 N N . ALA A 1 105 ? -8.281 11.575 11.577 1.00 97.69 105 ALA A N 1
ATOM 815 C CA . ALA A 1 105 ? -7.165 10.642 11.536 1.00 97.69 105 ALA A CA 1
ATOM 816 C C . ALA A 1 105 ? -7.641 9.234 11.139 1.00 97.69 105 ALA A C 1
ATOM 818 O O . ALA A 1 105 ? -8.483 8.634 11.809 1.00 97.69 105 ALA A O 1
ATOM 819 N N . VAL A 1 106 ? -7.086 8.710 10.047 1.00 98.25 106 VAL A N 1
ATOM 820 C CA . VAL A 1 106 ? -7.379 7.377 9.513 1.00 98.25 106 VAL A CA 1
ATOM 821 C C . VAL A 1 106 ? -6.126 6.516 9.507 1.00 98.25 106 VAL A C 1
ATOM 823 O O . VAL A 1 106 ? -5.004 7.012 9.460 1.00 98.25 106 VAL A O 1
ATOM 826 N N . ARG A 1 107 ? -6.316 5.197 9.559 1.00 98.31 107 ARG A N 1
ATOM 827 C CA . ARG A 1 107 ? -5.221 4.222 9.580 1.00 98.31 107 ARG A CA 1
ATOM 828 C C . ARG A 1 107 ? -4.419 4.242 8.281 1.00 98.31 107 ARG A C 1
ATOM 830 O O . ARG A 1 107 ? -4.984 4.063 7.198 1.00 98.31 107 ARG A O 1
ATOM 837 N N . VAL A 1 108 ? -3.100 4.331 8.410 1.00 98.12 108 VAL A N 1
ATOM 838 C CA . VAL A 1 108 ? -2.142 4.237 7.304 1.00 98.12 108 VAL A CA 1
ATOM 839 C C . VAL A 1 108 ? -1.049 3.216 7.629 1.00 98.12 108 VAL A C 1
ATOM 841 O O . VAL A 1 108 ? -0.767 2.938 8.791 1.00 98.12 108 VAL A O 1
ATOM 844 N N . CYS A 1 109 ? -0.461 2.595 6.607 1.00 97.44 109 CYS A N 1
ATOM 845 C CA . CYS A 1 109 ? 0.745 1.784 6.789 1.00 97.44 109 CYS A CA 1
ATOM 846 C C . CYS A 1 109 ? 1.984 2.682 6.866 1.00 97.44 109 CYS A C 1
ATOM 848 O O . CYS A 1 109 ? 1.941 3.816 6.385 1.00 97.44 109 CYS A O 1
ATOM 850 N N . GLN A 1 110 ? 3.083 2.150 7.410 1.00 95.06 110 GLN A N 1
ATOM 851 C CA . GLN A 1 110 ? 4.309 2.918 7.666 1.00 95.06 110 GLN A CA 1
ATOM 852 C C . GLN A 1 110 ? 4.787 3.704 6.437 1.00 95.06 110 GLN A C 1
ATOM 854 O O . GLN A 1 110 ? 4.914 4.920 6.492 1.00 95.06 110 GLN A O 1
ATOM 859 N N . ILE A 1 111 ? 4.933 3.026 5.291 1.00 95.00 111 ILE A N 1
ATOM 860 C CA . ILE A 1 111 ? 5.385 3.653 4.036 1.00 95.00 111 ILE A CA 1
ATOM 861 C C . ILE A 1 111 ? 4.504 4.850 3.646 1.00 95.00 111 ILE A C 1
ATOM 863 O O . ILE A 1 111 ? 5.004 5.869 3.181 1.00 95.00 111 ILE A O 1
ATOM 867 N N . CYS A 1 112 ? 3.185 4.738 3.812 1.00 96.50 112 CYS A N 1
ATOM 868 C CA . CYS A 1 112 ? 2.275 5.826 3.467 1.00 96.50 112 CYS A CA 1
ATOM 869 C C . CYS A 1 112 ? 2.332 6.964 4.480 1.00 96.50 112 CYS A C 1
ATOM 871 O O . CYS A 1 112 ? 2.195 8.116 4.081 1.00 96.50 112 CYS A O 1
ATOM 873 N N . SER A 1 113 ? 2.552 6.663 5.761 1.00 96.00 113 SER A N 1
ATOM 874 C CA . SER A 1 113 ? 2.795 7.714 6.742 1.00 96.00 113 SER A CA 1
ATOM 875 C C . SER A 1 113 ? 4.043 8.509 6.391 1.00 96.00 113 SER A C 1
ATOM 877 O O . SER A 1 113 ? 3.985 9.730 6.435 1.00 96.00 113 SER A O 1
ATOM 879 N N . ASP A 1 114 ? 5.134 7.841 6.009 1.00 93.81 114 ASP A N 1
ATOM 880 C CA . ASP A 1 114 ? 6.381 8.507 5.623 1.00 93.81 114 ASP A CA 1
ATOM 881 C C . ASP A 1 114 ? 6.154 9.431 4.410 1.00 93.81 114 ASP A C 1
ATOM 883 O O . ASP A 1 114 ? 6.594 10.577 4.396 1.00 93.81 114 ASP A O 1
ATOM 887 N N . VAL A 1 115 ? 5.409 8.965 3.399 1.00 94.00 115 VAL A N 1
ATOM 888 C CA . VAL A 1 115 ? 5.062 9.780 2.219 1.00 94.00 115 VAL A CA 1
ATOM 889 C C . VAL A 1 115 ? 4.221 11.001 2.603 1.00 94.00 115 VAL A C 1
ATOM 891 O O . VAL A 1 115 ? 4.505 12.112 2.159 1.00 94.00 115 VAL A O 1
ATOM 894 N N . LEU A 1 116 ? 3.196 10.819 3.437 1.00 93.31 116 LEU A N 1
ATOM 895 C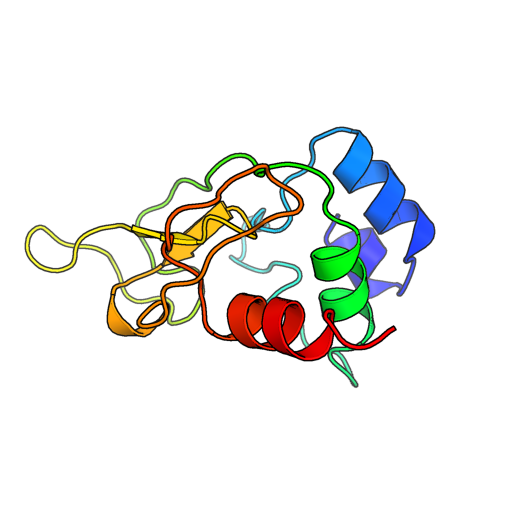 CA . LEU A 1 116 ? 2.272 11.892 3.804 1.00 93.31 116 LEU A CA 1
ATOM 896 C C . LEU A 1 116 ? 2.916 12.947 4.714 1.00 93.31 116 LEU A C 1
ATOM 898 O O . LEU A 1 116 ? 2.570 14.122 4.600 1.00 93.31 116 LEU A O 1
ATOM 902 N N . THR A 1 117 ? 3.858 12.564 5.581 1.00 91.56 117 THR A N 1
ATOM 903 C CA . THR A 1 117 ? 4.578 13.508 6.452 1.00 91.56 117 THR A CA 1
ATOM 904 C C . THR A 1 117 ? 5.666 14.279 5.709 1.00 91.56 117 THR A C 1
ATOM 906 O O . THR A 1 117 ? 5.857 15.461 5.982 1.00 91.56 117 THR A O 1
ATOM 909 N N . MET A 1 118 ? 6.342 13.664 4.733 1.00 79.88 118 MET A N 1
ATOM 910 C CA . MET A 1 118 ? 7.340 14.356 3.907 1.00 79.88 118 MET A CA 1
ATOM 911 C C . MET A 1 118 ? 6.718 15.292 2.855 1.00 79.88 118 MET A C 1
ATOM 913 O O . MET A 1 118 ? 7.368 16.239 2.419 1.00 79.88 118 MET A O 1
ATOM 917 N N . GLY A 1 119 ? 5.472 15.040 2.437 1.00 59.44 119 GLY A N 1
ATOM 918 C CA . GLY A 1 119 ? 4.790 15.782 1.368 1.00 59.44 119 GLY A CA 1
ATOM 919 C C . GLY A 1 119 ? 4.177 17.134 1.760 1.00 59.44 119 GLY A C 1
ATOM 920 O O . GLY A 1 119 ? 3.774 17.877 0.875 1.00 59.44 119 GLY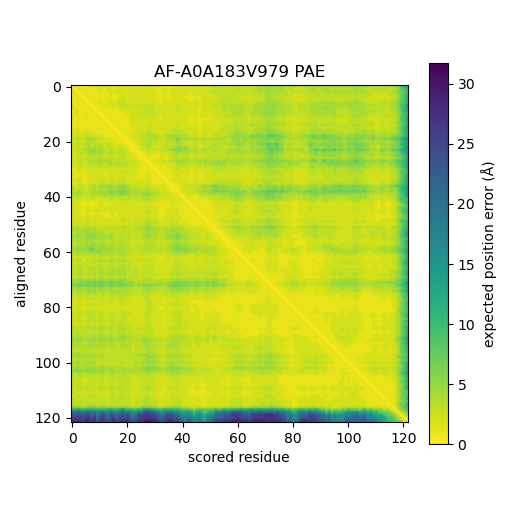 A O 1
ATOM 921 N N . HIS A 1 120 ? 4.115 17.497 3.047 1.00 51.75 120 HIS A N 1
ATOM 922 C CA . HIS A 1 120 ? 3.524 18.774 3.509 1.00 51.75 120 HIS A CA 1
ATOM 923 C C . HIS A 1 120 ? 4.525 19.952 3.529 1.00 51.75 120 HIS A C 1
ATOM 925 O O . HIS A 1 120 ? 4.327 20.930 4.245 1.00 51.75 120 HIS A O 1
ATOM 931 N N . GLY A 1 121 ? 5.617 19.855 2.763 1.00 40.09 121 GLY A N 1
ATOM 932 C CA . GLY A 1 121 ? 6.731 20.809 2.773 1.00 40.09 121 GLY A CA 1
ATOM 933 C C . GLY A 1 121 ? 7.128 21.357 1.401 1.00 40.09 121 GLY A C 1
ATOM 934 O O . GLY A 1 121 ? 8.325 21.496 1.148 1.00 40.09 121 GLY A O 1
ATOM 935 N N . ARG A 1 122 ? 6.171 21.635 0.509 1.00 37.41 122 ARG A N 1
ATOM 936 C CA . ARG A 1 122 ? 6.395 22.474 -0.680 1.00 37.41 122 ARG A CA 1
ATOM 937 C C . ARG A 1 122 ? 5.248 23.442 -0.892 1.00 37.41 122 ARG A C 1
ATOM 939 O O . ARG A 1 122 ? 4.091 22.979 -0.810 1.00 37.41 122 ARG A O 1
#